Protein AF-A0A7K3Y6D2-F1 (afdb_monomer_lite)

pLDDT: mean 97.13, std 3.59, range [76.69, 98.81]

Foldseek 3Di:
DAAPALDKDWDWDDDVPDIDIDIDHDCPQVVPDVVVVLVVCVVVVHDSCVVGPDPHDDD

Radius of gyration: 14.21 Å; chains: 1; bounding box: 36×19×38 Å

Secondary structure (DSSP, 8-state):
--TTSS-EEEEEEEETTEEEEEEEE-TTIIIIIHHHHHHHHHHTT--TTTT--------

Sequence (59 aa):
AVRGTNFCDVAVESEGDRIVAVSAIDNLVKGASGQAIQNMNLMCGLKEDAGLRFAGMFP

Structure (mmCIF, N/CA/C/O backbone):
data_AF-A0A7K3Y6D2-F1
#
_entry.id   AF-A0A7K3Y6D2-F1
#
loop_
_atom_site.group_PDB
_atom_site.id
_atom_site.type_symbol
_atom_site.label_atom_id
_atom_site.label_alt_id
_atom_site.label_comp_id
_atom_site.label_asym_id
_atom_site.label_entity_id
_atom_site.label_seq_id
_atom_site.pdbx_PDB_ins_code
_atom_site.Cartn_x
_atom_site.Cartn_y
_atom_site.Cartn_z
_atom_site.occupancy
_atom_site.B_iso_or_equiv
_atom_site.auth_seq_id
_atom_site.auth_comp_id
_atom_s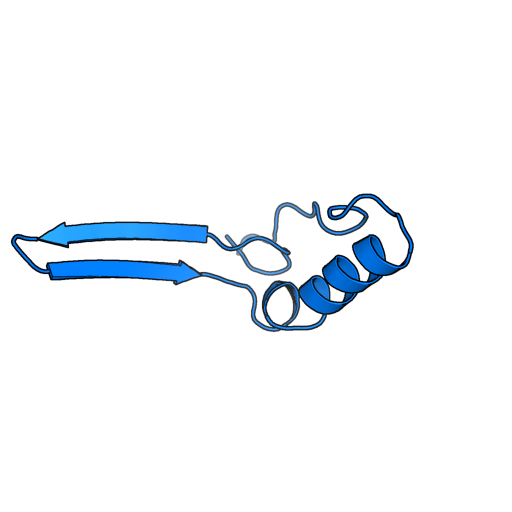ite.auth_asym_id
_atom_site.auth_atom_id
_atom_site.pdbx_PDB_model_num
ATOM 1 N N . ALA A 1 1 ? 5.940 0.851 8.809 1.00 83.62 1 ALA A N 1
ATOM 2 C CA . ALA A 1 1 ? 6.198 2.253 8.420 1.00 83.62 1 ALA A CA 1
ATOM 3 C C . ALA A 1 1 ? 6.094 2.328 6.907 1.00 83.62 1 ALA A C 1
ATOM 5 O O . ALA A 1 1 ? 6.725 1.521 6.240 1.00 83.62 1 ALA A O 1
ATOM 6 N N . VAL A 1 2 ? 5.274 3.234 6.372 1.00 95.88 2 VAL A N 1
ATOM 7 C CA . VAL A 1 2 ? 4.926 3.243 4.936 1.00 95.88 2 VAL A CA 1
ATOM 8 C C . VAL A 1 2 ? 5.939 3.969 4.049 1.00 95.88 2 VAL A C 1
ATOM 10 O O . VAL A 1 2 ? 5.881 3.847 2.828 1.00 95.88 2 VAL A O 1
ATOM 13 N N . ARG A 1 3 ? 6.894 4.693 4.643 1.00 97.00 3 ARG A N 1
ATOM 14 C CA . ARG A 1 3 ? 7.886 5.506 3.931 1.00 97.00 3 ARG A CA 1
ATOM 15 C C . ARG A 1 3 ? 8.742 4.663 2.980 1.00 97.00 3 ARG A C 1
ATOM 17 O O . ARG A 1 3 ? 9.363 3.680 3.386 1.00 97.00 3 ARG A O 1
ATOM 24 N N . GLY A 1 4 ? 8.796 5.081 1.721 1.00 97.12 4 GLY A N 1
ATOM 25 C CA . GLY A 1 4 ? 9.484 4.394 0.631 1.00 97.12 4 GLY A CA 1
ATOM 26 C C . GLY A 1 4 ? 8.761 3.158 0.094 1.00 97.12 4 GLY A C 1
ATOM 27 O O . GLY A 1 4 ? 9.292 2.507 -0.801 1.00 97.12 4 GLY A O 1
ATOM 28 N N . THR A 1 5 ? 7.581 2.808 0.611 1.00 98.00 5 THR A N 1
ATOM 29 C CA . THR A 1 5 ? 6.862 1.585 0.222 1.00 98.00 5 THR A CA 1
ATOM 30 C C . THR A 1 5 ? 5.681 1.863 -0.693 1.00 98.00 5 THR A C 1
ATOM 32 O O . THR A 1 5 ? 5.125 2.960 -0.702 1.00 98.00 5 THR A O 1
ATOM 35 N N . ASN A 1 6 ? 5.239 0.828 -1.408 1.00 98.19 6 ASN A N 1
ATOM 36 C CA . ASN A 1 6 ? 3.975 0.851 -2.139 1.00 98.19 6 ASN A CA 1
ATOM 37 C C . ASN A 1 6 ? 2.793 0.290 -1.313 1.00 98.19 6 ASN A C 1
ATOM 39 O O . ASN A 1 6 ? 1.792 -0.150 -1.883 1.00 98.19 6 ASN A O 1
ATOM 43 N N . PHE A 1 7 ? 2.907 0.268 0.020 1.00 98.12 7 PHE A N 1
ATOM 44 C CA . PHE A 1 7 ? 1.840 -0.180 0.916 1.00 98.12 7 PHE A CA 1
ATOM 45 C C . PHE A 1 7 ? 0.882 0.962 1.281 1.00 98.12 7 PHE A C 1
ATOM 47 O O . PHE A 1 7 ? 1.239 2.141 1.259 1.00 98.12 7 PHE A O 1
ATOM 54 N N . CYS A 1 8 ? -0.350 0.577 1.609 1.00 97.88 8 CYS A N 1
ATOM 55 C CA . CYS A 1 8 ? -1.352 1.421 2.245 1.00 97.88 8 CYS A CA 1
ATOM 56 C C . CYS A 1 8 ? -1.787 0.703 3.519 1.00 97.88 8 CYS A C 1
ATOM 58 O O . CYS A 1 8 ? -2.471 -0.320 3.445 1.00 97.88 8 CYS A O 1
ATOM 60 N N . ASP A 1 9 ? -1.349 1.213 4.665 1.00 98.00 9 ASP A N 1
ATOM 61 C CA . ASP A 1 9 ? -1.741 0.663 5.959 1.00 98.00 9 ASP A CA 1
ATOM 62 C C . ASP A 1 9 ? -3.103 1.261 6.317 1.00 98.00 9 ASP A C 1
ATOM 64 O O . ASP A 1 9 ? -3.259 2.484 6.309 1.00 98.00 9 ASP A O 1
ATOM 68 N N . VAL A 1 10 ? -4.093 0.414 6.604 1.00 98.06 10 VAL A N 1
ATOM 69 C CA . VAL A 1 10 ? -5.473 0.830 6.885 1.00 98.06 10 VAL A CA 1
ATOM 70 C C . VAL A 1 10 ? -5.901 0.307 8.249 1.00 98.06 10 VAL A C 1
ATOM 72 O O . VAL A 1 10 ? -5.750 -0.878 8.542 1.00 98.06 10 VAL A O 1
ATOM 75 N N . ALA A 1 11 ? -6.470 1.192 9.060 1.00 98.31 11 ALA A N 1
ATOM 76 C CA . ALA A 1 11 ? -7.122 0.870 10.320 1.00 98.31 11 ALA A CA 1
ATOM 77 C C . ALA A 1 11 ? -8.547 1.430 10.318 1.00 98.31 11 ALA A C 1
ATOM 79 O O . ALA A 1 11 ? -8.812 2.485 9.736 1.00 98.31 11 ALA A O 1
ATOM 80 N N . VAL A 1 12 ? -9.467 0.720 10.963 1.00 98.31 12 VAL A N 1
ATOM 81 C CA . VAL A 1 12 ? -10.869 1.123 11.085 1.00 98.31 12 VAL A CA 1
ATOM 82 C C . VAL A 1 12 ? -11.303 0.897 12.525 1.00 98.31 12 VAL A C 1
ATOM 84 O O . VAL A 1 12 ? -11.092 -0.188 13.054 1.00 98.31 12 VAL A O 1
ATOM 87 N N . GLU A 1 13 ? -11.920 1.910 13.122 1.00 98.31 13 GLU A N 1
ATOM 88 C CA . GLU A 1 13 ? -12.506 1.871 14.463 1.00 98.31 13 GLU A CA 1
ATOM 89 C C . GLU A 1 13 ? -13.982 2.284 14.375 1.00 98.31 13 GLU A C 1
ATOM 91 O O . GLU A 1 13 ? -14.351 3.112 13.534 1.00 98.31 13 GLU A O 1
ATOM 96 N N . SER A 1 14 ? -14.833 1.725 15.236 1.00 98.00 14 SER A N 1
ATOM 97 C CA . SER A 1 14 ? -16.260 2.057 15.299 1.00 98.00 14 SER A CA 1
ATOM 98 C C . SER A 1 14 ? -16.666 2.424 16.722 1.00 98.00 14 SER A C 1
ATOM 100 O O . SER A 1 14 ? -16.341 1.708 17.663 1.00 98.00 14 SER A O 1
ATOM 102 N N . GLU A 1 15 ? -17.443 3.494 16.867 1.00 97.00 15 GLU A N 1
ATOM 103 C CA . GLU A 1 15 ? -18.031 3.933 18.133 1.00 97.00 15 GLU A CA 1
ATOM 104 C C . GLU A 1 15 ? -19.508 4.291 17.905 1.00 97.00 15 GLU A C 1
ATOM 106 O O . GLU A 1 15 ? -19.834 5.304 17.281 1.00 97.00 15 GLU A O 1
ATOM 111 N N . GLY A 1 16 ? -20.417 3.426 18.373 1.00 96.19 16 GLY A N 1
ATOM 112 C CA . GLY A 1 16 ? -21.851 3.541 18.087 1.00 96.19 16 GLY A CA 1
ATOM 113 C C . GLY A 1 16 ? -22.131 3.533 16.581 1.00 96.19 16 GLY A C 1
ATOM 114 O O . GLY A 1 16 ? -21.656 2.652 15.868 1.00 96.19 16 GLY A O 1
ATOM 115 N N . ASP A 1 17 ? -22.852 4.548 16.102 1.00 97.25 17 ASP A N 1
ATOM 116 C CA . ASP A 1 17 ? -23.185 4.734 14.681 1.00 97.25 17 ASP A CA 1
ATOM 117 C C . ASP A 1 17 ? -22.079 5.448 13.873 1.00 97.25 17 ASP A C 1
ATOM 119 O O . ASP A 1 17 ? -22.276 5.798 12.707 1.00 97.25 17 ASP A O 1
ATOM 123 N N . ARG A 1 18 ? -20.909 5.709 14.474 1.00 97.94 18 ARG A N 1
ATOM 124 C CA . ARG A 1 18 ? -19.780 6.374 13.814 1.00 97.94 18 ARG A CA 1
ATOM 125 C C . ARG A 1 18 ? -18.664 5.385 13.505 1.00 97.94 18 ARG A C 1
ATOM 127 O O . ARG A 1 18 ? -18.181 4.687 14.388 1.00 97.94 18 ARG A O 1
ATOM 134 N N . ILE A 1 19 ? -18.168 5.437 12.271 1.00 98.19 19 ILE A N 1
ATOM 135 C CA . ILE A 1 19 ? -16.967 4.719 11.831 1.00 98.19 19 ILE A CA 1
ATOM 136 C C . ILE A 1 19 ? -15.865 5.736 11.525 1.00 98.19 19 ILE A C 1
ATOM 138 O O . ILE A 1 19 ? -16.110 6.759 10.880 1.00 98.19 19 ILE A O 1
ATOM 142 N N . VAL A 1 20 ? -14.645 5.453 11.973 1.00 98.25 20 VAL A N 1
ATOM 143 C CA . VAL A 1 20 ? -13.437 6.209 11.633 1.00 98.25 20 VAL A CA 1
ATOM 144 C C . VAL A 1 20 ? -12.471 5.276 10.916 1.00 98.25 20 VAL A C 1
ATOM 146 O O . VAL A 1 20 ? -11.990 4.306 11.492 1.00 98.25 20 VAL A O 1
ATOM 149 N N . ALA A 1 21 ? -12.170 5.587 9.657 1.00 98.31 21 ALA A N 1
ATOM 150 C CA . ALA A 1 21 ? -11.130 4.916 8.889 1.00 98.31 21 ALA A CA 1
ATOM 151 C C . ALA A 1 21 ? -9.893 5.815 8.800 1.00 98.31 21 ALA A C 1
ATOM 153 O O . ALA A 1 21 ? -10.000 7.004 8.494 1.00 98.31 21 ALA A O 1
ATOM 154 N N . VAL A 1 22 ? -8.721 5.239 9.050 1.00 98.38 22 VAL A N 1
ATOM 155 C CA . VAL A 1 22 ? -7.421 5.900 8.933 1.00 98.38 22 VAL A CA 1
ATOM 156 C C . VAL A 1 22 ? -6.577 5.116 7.940 1.00 98.38 22 VAL A C 1
ATOM 158 O O . VAL A 1 22 ? -6.471 3.895 8.037 1.00 98.38 22 VAL A O 1
ATOM 161 N N . SER A 1 23 ? -5.954 5.822 7.001 1.00 98.25 23 SER A N 1
ATOM 162 C CA . SER A 1 23 ? -4.989 5.245 6.067 1.00 98.25 23 SER A CA 1
ATOM 163 C C . SER A 1 23 ? -3.668 5.999 6.119 1.00 98.25 23 SER A C 1
ATOM 165 O O . SER A 1 23 ? -3.669 7.231 6.164 1.00 98.25 23 SER A O 1
ATOM 167 N N . ALA A 1 24 ? -2.557 5.275 6.033 1.00 98.25 24 ALA A N 1
ATOM 168 C CA . ALA A 1 24 ? -1.227 5.845 5.870 1.00 98.25 24 ALA A CA 1
ATOM 169 C C . ALA A 1 24 ? -0.598 5.353 4.561 1.00 98.25 24 ALA A C 1
ATOM 171 O O . ALA A 1 24 ? -0.606 4.158 4.269 1.00 98.25 24 ALA A O 1
ATOM 172 N N . ILE A 1 25 ? -0.026 6.281 3.793 1.00 98.56 25 ILE A N 1
ATOM 173 C CA . ILE A 1 25 ? 0.731 6.001 2.566 1.00 98.56 25 ILE A CA 1
ATOM 174 C C . ILE A 1 25 ? 1.996 6.859 2.518 1.00 98.56 25 ILE A C 1
ATOM 176 O O . ILE A 1 25 ? 2.039 7.943 3.102 1.00 98.56 25 ILE A O 1
ATOM 180 N N . ASP A 1 26 ? 3.000 6.415 1.763 1.00 98.25 26 ASP A N 1
ATO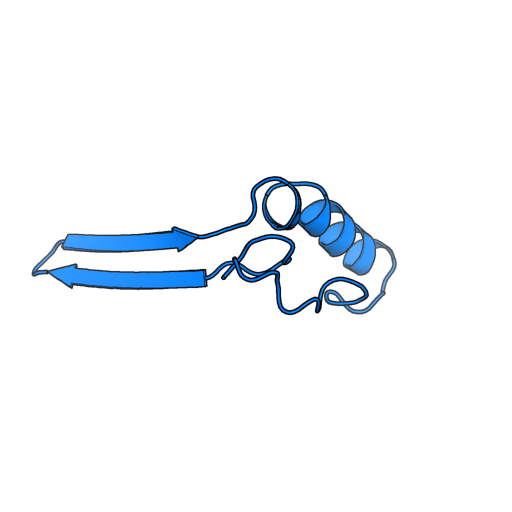M 181 C CA . ASP A 1 26 ? 3.996 7.334 1.210 1.00 98.25 26 ASP A CA 1
ATOM 182 C C . ASP A 1 26 ? 3.389 8.043 -0.010 1.00 98.25 26 ASP A C 1
ATOM 184 O O . ASP A 1 26 ? 2.973 7.396 -0.976 1.00 98.25 26 ASP A O 1
ATOM 188 N N . ASN A 1 27 ? 3.310 9.375 0.035 1.00 98.06 27 ASN A N 1
ATOM 189 C CA . ASN A 1 27 ? 2.656 10.167 -1.006 1.00 98.06 27 ASN A CA 1
ATOM 190 C C . ASN A 1 27 ? 3.440 10.206 -2.330 1.00 98.06 27 ASN A C 1
ATOM 192 O O . ASN A 1 27 ? 2.841 10.483 -3.365 1.00 98.06 27 ASN A O 1
ATOM 196 N N . LEU A 1 28 ? 4.749 9.936 -2.318 1.00 97.7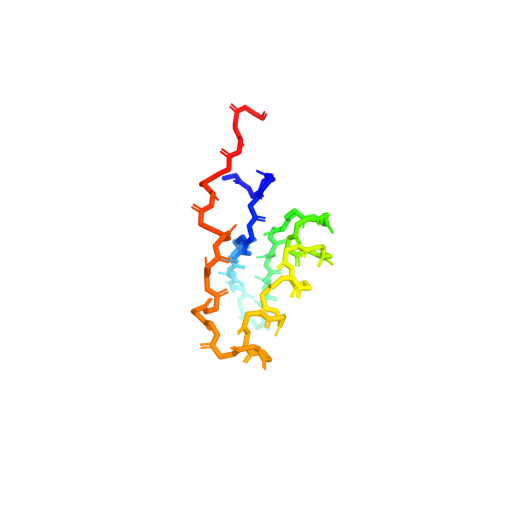5 28 LEU A N 1
ATOM 197 C CA . LEU A 1 28 ? 5.586 9.894 -3.521 1.00 97.75 28 LEU A CA 1
ATOM 198 C C . LEU A 1 28 ? 5.668 8.487 -4.120 1.00 97.75 28 LEU A C 1
ATOM 200 O O . LEU A 1 28 ? 5.835 8.347 -5.332 1.00 97.75 28 LEU A O 1
ATOM 204 N N . VAL A 1 29 ? 5.528 7.448 -3.295 1.00 97.81 29 VAL A N 1
ATOM 205 C CA . VAL A 1 29 ? 5.485 6.059 -3.762 1.00 97.81 29 VAL A CA 1
ATOM 206 C C . VAL A 1 29 ? 4.040 5.641 -4.017 1.00 97.81 29 VAL A C 1
ATOM 208 O O . VAL A 1 29 ? 3.558 5.801 -5.138 1.00 97.81 29 VAL A O 1
ATOM 211 N N . LYS A 1 30 ? 3.309 5.169 -3.004 1.00 98.31 30 LYS A N 1
ATOM 212 C CA . LYS A 1 30 ? 1.927 4.701 -3.184 1.00 98.31 30 LYS A CA 1
ATOM 213 C C . LYS A 1 30 ? 0.968 5.810 -3.636 1.00 98.31 30 LYS A C 1
ATOM 215 O O . LYS A 1 30 ? 0.009 5.528 -4.343 1.00 98.31 30 LYS A O 1
ATOM 220 N N . GLY A 1 31 ? 1.227 7.065 -3.272 1.00 97.94 31 GLY A N 1
ATOM 221 C CA . GLY A 1 31 ? 0.425 8.211 -3.716 1.00 97.94 31 GLY A CA 1
ATOM 222 C C . GLY A 1 31 ? 0.725 8.708 -5.136 1.00 97.94 31 GLY A C 1
ATOM 223 O O . GLY A 1 31 ? -0.066 9.482 -5.670 1.00 97.94 31 GLY A O 1
ATOM 224 N N . ALA A 1 32 ? 1.837 8.283 -5.751 1.00 98.50 32 ALA A N 1
ATOM 225 C CA . ALA A 1 32 ? 2.259 8.758 -7.070 1.00 98.50 32 ALA A CA 1
ATOM 226 C C . ALA A 1 32 ? 3.026 7.688 -7.874 1.00 98.50 32 ALA A C 1
ATOM 228 O O . ALA A 1 32 ? 2.412 6.847 -8.531 1.00 98.50 32 ALA A O 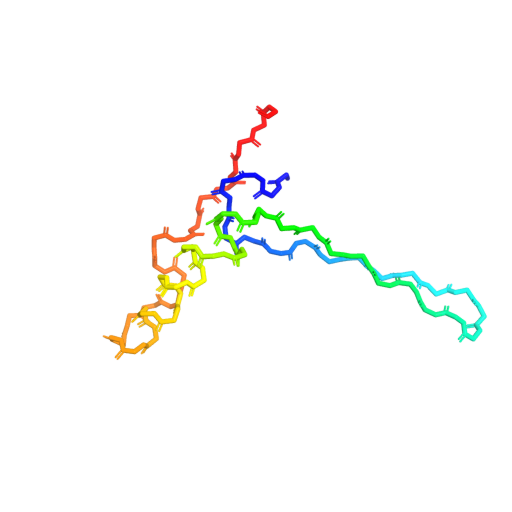1
ATOM 229 N N . SER A 1 33 ? 4.364 7.712 -7.859 1.00 98.31 33 SER A N 1
ATOM 230 C CA . SER A 1 33 ? 5.207 6.941 -8.786 1.00 98.31 33 SER A CA 1
ATOM 231 C C . SER A 1 33 ? 5.065 5.427 -8.619 1.00 98.31 33 SER A C 1
ATOM 233 O O . SER A 1 33 ? 5.036 4.699 -9.606 1.00 98.31 33 SER A O 1
ATOM 235 N N . GLY A 1 34 ? 4.933 4.940 -7.385 1.00 98.19 34 GLY A N 1
ATOM 236 C CA . GLY A 1 34 ? 4.691 3.524 -7.100 1.00 98.19 34 GLY A CA 1
ATOM 237 C C . GLY A 1 34 ? 3.354 3.041 -7.664 1.00 98.19 34 GLY A C 1
ATOM 238 O O . GLY A 1 34 ? 3.300 1.981 -8.285 1.00 98.19 34 GLY A O 1
ATOM 239 N N . GLN A 1 35 ? 2.301 3.858 -7.563 1.00 98.62 35 GLN A N 1
ATOM 240 C CA . GLN A 1 35 ? 1.008 3.560 -8.184 1.00 98.62 35 GLN A CA 1
ATOM 241 C C . GLN A 1 35 ? 1.081 3.593 -9.717 1.00 98.62 35 GLN A C 1
ATOM 243 O O . GLN A 1 35 ? 0.457 2.763 -10.376 1.00 98.62 35 GLN A O 1
ATOM 248 N N . ALA A 1 36 ? 1.865 4.508 -10.299 1.00 98.69 36 ALA A N 1
ATOM 249 C CA . ALA A 1 36 ? 2.097 4.541 -11.742 1.00 98.69 36 ALA A CA 1
ATOM 250 C C . ALA A 1 36 ? 2.789 3.257 -12.236 1.00 98.69 36 ALA A C 1
ATOM 252 O O . ALA A 1 36 ? 2.359 2.678 -13.232 1.00 98.69 36 ALA A O 1
ATOM 253 N N . ILE A 1 37 ? 3.798 2.766 -11.507 1.00 98.62 37 ILE A N 1
ATOM 254 C CA . ILE A 1 37 ? 4.449 1.479 -11.795 1.00 98.62 37 ILE A CA 1
ATOM 255 C C . ILE A 1 37 ? 3.482 0.308 -11.597 1.00 98.62 37 ILE A C 1
ATOM 257 O O . ILE A 1 37 ? 3.447 -0.583 -12.437 1.00 98.62 37 ILE A O 1
ATOM 261 N N . GLN A 1 38 ? 2.649 0.320 -10.553 1.00 98.75 38 GLN A N 1
ATOM 262 C CA . GLN A 1 38 ? 1.636 -0.719 -10.335 1.00 98.75 38 GLN A CA 1
ATOM 263 C C . GLN A 1 38 ? 0.640 -0.796 -11.505 1.00 98.75 38 GLN A C 1
ATOM 265 O O . GLN A 1 38 ? 0.352 -1.883 -12.002 1.00 98.75 38 GLN A O 1
ATOM 270 N N . ASN A 1 39 ? 0.179 0.355 -12.007 1.00 98.81 39 ASN A N 1
ATOM 271 C CA . ASN A 1 39 ? -0.680 0.427 -13.192 1.00 98.81 39 ASN A CA 1
ATOM 272 C C . ASN A 1 39 ? 0.054 -0.050 -14.456 1.00 98.81 39 ASN A C 1
ATOM 274 O O . ASN A 1 39 ? -0.499 -0.826 -15.232 1.00 98.81 39 ASN A O 1
ATOM 278 N N . MET A 1 40 ? 1.307 0.372 -14.656 1.00 98.81 40 MET A N 1
ATOM 279 C CA . MET A 1 40 ? 2.140 -0.076 -15.776 1.00 98.81 40 MET A CA 1
ATOM 280 C C . MET A 1 40 ? 2.343 -1.595 -15.751 1.00 98.81 40 MET A C 1
ATOM 282 O O . MET A 1 40 ? 2.225 -2.235 -16.792 1.00 98.81 40 MET A O 1
ATOM 286 N N . ASN A 1 41 ? 2.598 -2.182 -14.577 1.00 98.81 41 ASN A N 1
ATOM 287 C CA . ASN A 1 41 ? 2.745 -3.625 -14.419 1.00 98.81 41 ASN A CA 1
ATOM 288 C C . ASN A 1 41 ? 1.512 -4.350 -14.970 1.00 98.81 41 ASN A C 1
ATOM 290 O O . ASN A 1 41 ? 1.657 -5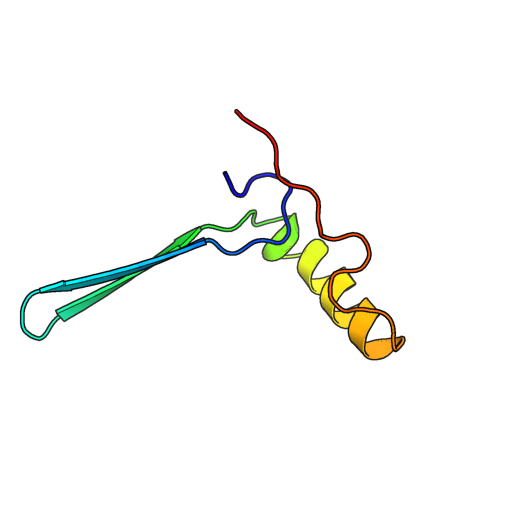.254 -15.788 1.00 98.81 41 ASN A O 1
ATOM 294 N N . LEU A 1 42 ? 0.311 -3.894 -14.60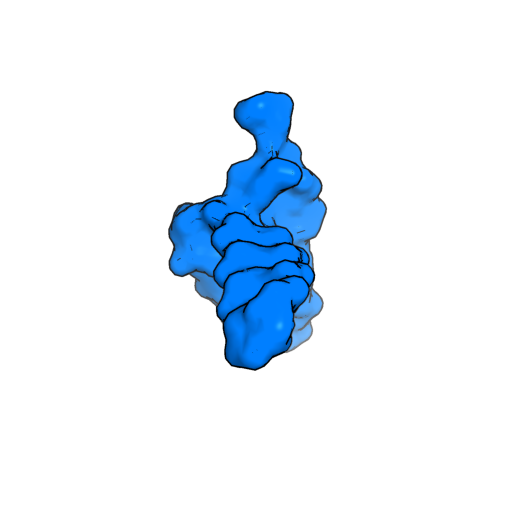3 1.00 98.75 42 LEU A N 1
ATOM 295 C CA . LEU A 1 42 ? -0.942 -4.445 -15.121 1.00 98.75 42 LEU A CA 1
ATOM 296 C C . LEU A 1 42 ? -1.075 -4.255 -16.642 1.00 98.75 42 LEU A C 1
ATOM 298 O O . LEU A 1 42 ? -1.377 -5.213 -17.350 1.00 98.75 42 LEU A O 1
ATOM 302 N N . MET A 1 43 ? -0.800 -3.052 -17.161 1.00 98.75 43 MET A N 1
ATOM 303 C CA . MET A 1 43 ? -0.880 -2.748 -18.600 1.00 98.75 43 MET A CA 1
ATOM 304 C C . MET A 1 43 ? 0.087 -3.590 -19.446 1.00 98.75 43 MET A C 1
ATOM 306 O O . MET A 1 43 ? -0.221 -3.926 -20.587 1.00 98.75 43 MET A O 1
ATOM 310 N N . CYS A 1 44 ? 1.247 -3.938 -18.891 1.00 98.69 44 CYS A N 1
ATOM 311 C CA . CYS A 1 44 ? 2.271 -4.742 -19.551 1.00 98.69 44 CYS A CA 1
ATOM 312 C C . CYS A 1 44 ? 2.149 -6.251 -19.268 1.00 98.69 44 CYS A C 1
ATOM 314 O O . CYS A 1 44 ? 3.012 -7.011 -19.705 1.00 98.69 44 CYS A O 1
ATOM 316 N N . GLY A 1 45 ? 1.121 -6.701 -18.538 1.00 98.44 45 GLY A N 1
ATOM 317 C CA . GLY A 1 45 ? 0.937 -8.117 -18.191 1.00 98.44 45 GLY A CA 1
ATOM 318 C C . GLY A 1 45 ? 1.985 -8.669 -17.216 1.00 98.44 45 GLY A C 1
ATOM 319 O O . GLY A 1 45 ? 2.220 -9.877 -17.167 1.00 98.44 45 GLY A O 1
ATOM 320 N N . LEU A 1 46 ? 2.638 -7.795 -16.453 1.00 98.81 46 LEU A N 1
ATOM 321 C CA . LEU A 1 46 ? 3.567 -8.157 -15.387 1.00 98.81 46 LEU A CA 1
ATOM 322 C C . LEU A 1 46 ? 2.802 -8.456 -14.089 1.00 98.81 46 LEU A C 1
ATOM 324 O O . LEU A 1 46 ? 1.630 -8.108 -13.933 1.00 98.81 46 LEU A O 1
ATOM 328 N N . LYS A 1 47 ? 3.481 -9.077 -13.115 1.00 98.56 47 LYS A N 1
ATOM 329 C CA . LYS A 1 47 ? 2.937 -9.179 -11.753 1.00 98.56 47 LYS A CA 1
ATOM 330 C C . LYS A 1 47 ? 2.735 -7.776 -11.187 1.00 98.56 47 LYS A C 1
ATOM 332 O O . LYS A 1 47 ? 3.652 -6.963 -11.240 1.00 98.56 47 LYS A O 1
ATOM 337 N N . GLU A 1 48 ? 1.565 -7.518 -10.616 1.00 98.56 48 GLU A N 1
ATOM 338 C CA . GLU A 1 48 ? 1.195 -6.207 -10.075 1.00 98.56 48 GLU A CA 1
ATOM 339 C C . GLU A 1 48 ? 2.222 -5.671 -9.061 1.00 98.56 48 GLU A C 1
ATOM 341 O O . GLU A 1 48 ? 2.561 -4.490 -9.090 1.00 98.56 48 GLU A O 1
ATOM 346 N N . ASP A 1 49 ? 2.784 -6.548 -8.223 1.00 98.25 49 ASP A N 1
ATOM 347 C CA . ASP A 1 49 ? 3.766 -6.222 -7.183 1.00 98.25 49 ASP A CA 1
ATOM 348 C C . ASP A 1 49 ? 5.230 -6.216 -7.666 1.00 98.25 49 ASP A C 1
ATOM 350 O O . ASP A 1 49 ? 6.148 -6.009 -6.861 1.00 98.25 49 ASP A O 1
ATOM 354 N N . ALA A 1 50 ? 5.480 -6.429 -8.964 1.00 98.56 50 ALA A N 1
ATOM 355 C CA . ALA A 1 50 ? 6.827 -6.433 -9.524 1.00 98.56 50 ALA A CA 1
ATOM 356 C C . ALA A 1 50 ? 7.525 -5.085 -9.267 1.00 98.56 50 ALA A C 1
ATOM 358 O O . ALA A 1 50 ? 7.047 -4.030 -9.676 1.00 98.56 50 ALA A O 1
ATOM 359 N N . GLY A 1 51 ? 8.663 -5.125 -8.563 1.00 97.81 51 GLY A N 1
ATOM 360 C CA . GLY A 1 51 ? 9.432 -3.931 -8.189 1.00 97.81 51 GLY A CA 1
ATOM 361 C C . GLY A 1 51 ? 8.867 -3.119 -7.014 1.00 97.81 51 GLY A C 1
ATOM 362 O O . GLY A 1 51 ? 9.442 -2.092 -6.674 1.00 97.81 51 GLY A O 1
ATOM 363 N N . LEU A 1 52 ? 7.783 -3.566 -6.366 1.00 98.25 52 LEU A N 1
ATOM 364 C CA . LEU A 1 52 ? 7.037 -2.771 -5.375 1.00 98.25 52 LEU A CA 1
ATOM 365 C C . LEU A 1 52 ? 7.021 -3.378 -3.959 1.00 98.25 52 LEU A C 1
ATOM 367 O O . LEU A 1 52 ? 6.327 -2.873 -3.079 1.00 98.25 52 LEU A O 1
ATOM 371 N N . ARG A 1 53 ? 7.803 -4.440 -3.711 1.00 97.25 53 ARG A N 1
ATOM 372 C CA . ARG A 1 53 ? 7.839 -5.183 -2.430 1.00 97.25 53 ARG A CA 1
ATOM 373 C C . ARG A 1 53 ? 8.871 -4.681 -1.414 1.00 97.25 53 ARG A C 1
ATOM 375 O O . ARG A 1 53 ? 9.218 -5.411 -0.487 1.00 97.25 53 ARG A O 1
ATOM 382 N N . PHE A 1 54 ? 9.402 -3.473 -1.586 1.00 96.94 54 PHE A N 1
ATOM 383 C CA . PHE A 1 54 ? 10.310 -2.901 -0.594 1.00 96.94 54 PHE A CA 1
ATOM 384 C C . PHE A 1 54 ? 9.580 -2.718 0.747 1.00 96.94 54 PHE A C 1
ATOM 386 O O . PHE A 1 54 ? 8.496 -2.139 0.792 1.00 96.94 54 PHE A O 1
ATOM 393 N N . ALA A 1 55 ? 10.169 -3.232 1.829 1.00 94.44 55 ALA A N 1
ATOM 394 C CA . ALA A 1 55 ? 9.526 -3.311 3.145 1.00 94.44 55 ALA A CA 1
ATOM 395 C C . ALA A 1 55 ? 9.464 -1.968 3.898 1.00 94.44 55 ALA A C 1
ATOM 397 O O . ALA A 1 55 ? 8.743 -1.858 4.887 1.00 94.44 55 ALA A O 1
ATOM 398 N N . GLY A 1 56 ? 10.195 -0.955 3.426 1.00 93.25 56 GLY A N 1
ATOM 399 C CA . GLY A 1 56 ? 10.170 0.398 3.973 1.00 93.25 56 GLY A CA 1
ATOM 400 C C . GLY A 1 56 ? 11.447 0.789 4.691 1.00 93.25 56 GLY A C 1
ATOM 401 O O . GLY A 1 56 ? 12.329 -0.028 4.952 1.00 93.25 56 GLY A O 1
ATOM 402 N N . MET A 1 57 ? 11.541 2.082 4.981 1.00 92.81 57 MET A N 1
ATOM 403 C CA . MET A 1 57 ? 12.608 2.655 5.794 1.00 92.81 57 MET A CA 1
ATOM 404 C C . MET A 1 57 ? 12.088 2.913 7.204 1.00 92.81 57 MET A C 1
ATOM 406 O O . MET A 1 57 ? 10.926 3.279 7.392 1.00 92.81 57 MET A O 1
ATOM 410 N N . PHE A 1 58 ? 12.960 2.722 8.187 1.00 90.38 58 PHE A N 1
ATOM 411 C CA . PHE A 1 58 ? 12.704 3.117 9.560 1.00 90.38 58 PHE A CA 1
ATOM 412 C C . PHE A 1 58 ? 13.993 3.669 10.183 1.00 90.38 58 PHE A C 1
ATOM 414 O O . PHE A 1 58 ? 15.010 2.967 10.145 1.00 90.38 58 PHE A O 1
ATOM 421 N N . PRO A 1 59 ? 13.963 4.872 10.787 1.00 76.69 59 PRO A N 1
ATOM 422 C CA . PRO A 1 59 ? 12.907 5.893 10.688 1.00 76.69 59 PRO A CA 1
ATOM 423 C C . PRO A 1 59 ? 12.797 6.531 9.283 1.00 76.69 59 PRO A C 1
ATOM 425 O O . PRO A 1 59 ? 13.829 6.756 8.611 1.00 76.69 59 PRO A O 1
#